Protein AF-A0A4Y7KZT4-F1 (afdb_monomer_lite)

pLDDT: mean 89.42, std 9.45, range [42.91, 97.5]

Radius of gyration: 14.76 Å; chains: 1; bounding box: 43×25×35 Å

InterPro domains:
  IPR024593 Domain of unkno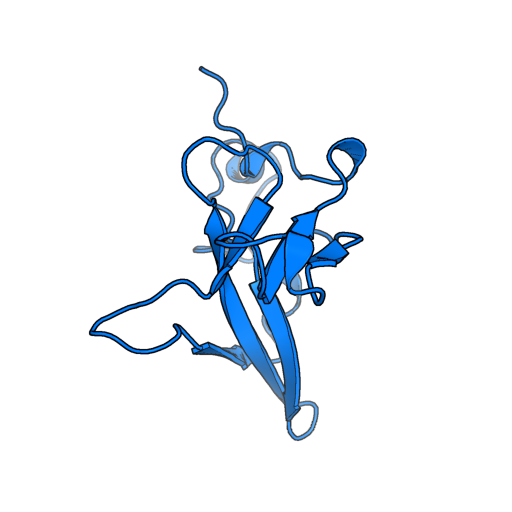wn function DUF3444 [PF11926] (1-81)

Organism: Papaver somniferum (NCBI:txid3469)

Structure (mmCIF, N/CA/C/O backbone):
data_AF-A0A4Y7KZT4-F1
#
_entry.id   AF-A0A4Y7KZT4-F1
#
loop_
_atom_site.group_PDB
_atom_site.id
_atom_site.type_symbol
_atom_site.label_atom_id
_atom_site.label_alt_id
_atom_site.label_comp_id
_atom_site.label_asym_id
_atom_site.label_entity_id
_atom_site.label_seq_id
_atom_site.pdbx_PDB_ins_code
_atom_site.Cartn_x
_atom_site.Cartn_y
_atom_site.Cartn_z
_atom_site.occupancy
_atom_site.B_iso_or_equiv
_atom_site.auth_seq_id
_atom_site.auth_comp_id
_atom_site.auth_asym_id
_atom_site.auth_atom_id
_atom_site.pdbx_PDB_model_num
ATOM 1 N N . MET A 1 1 ? 4.620 0.259 -2.462 1.00 92.25 1 MET A N 1
ATOM 2 C CA . MET A 1 1 ? 5.019 0.555 -3.849 1.00 92.25 1 MET A CA 1
ATOM 3 C C . MET A 1 1 ? 5.879 1.804 -3.839 1.00 92.25 1 MET A C 1
ATOM 5 O O . MET A 1 1 ? 5.459 2.795 -3.260 1.00 92.25 1 MET A O 1
ATOM 9 N N . TYR A 1 2 ? 7.075 1.766 -4.416 1.00 91.31 2 TYR A N 1
ATOM 10 C CA . TYR A 1 2 ? 7.961 2.932 -4.471 1.00 91.31 2 TYR A CA 1
ATOM 11 C C . TYR A 1 2 ? 7.416 3.996 -5.444 1.00 91.31 2 TYR A C 1
ATOM 13 O O . TYR A 1 2 ? 7.083 3.672 -6.590 1.00 91.31 2 TYR A O 1
ATOM 21 N N . ARG A 1 3 ? 7.325 5.263 -5.011 1.00 87.56 3 ARG A N 1
ATOM 22 C CA . ARG A 1 3 ? 6.779 6.363 -5.836 1.00 87.56 3 ARG A CA 1
ATOM 23 C C . ARG A 1 3 ? 7.661 6.704 -7.032 1.00 87.56 3 ARG A C 1
ATOM 25 O O . ARG A 1 3 ? 7.173 6.672 -8.152 1.00 87.56 3 ARG A O 1
ATOM 32 N N . ASN A 1 4 ? 8.945 6.956 -6.792 1.00 82.94 4 ASN A N 1
ATOM 33 C CA . ASN A 1 4 ? 9.887 7.489 -7.787 1.00 82.94 4 ASN A CA 1
ATOM 34 C C . ASN A 1 4 ? 10.995 6.489 -8.134 1.00 82.94 4 ASN A C 1
ATOM 36 O O . ASN A 1 4 ? 12.145 6.882 -8.314 1.00 82.94 4 ASN A O 1
ATOM 40 N N . PHE A 1 5 ? 10.664 5.196 -8.141 1.00 83.44 5 PHE A N 1
ATOM 41 C CA . PHE A 1 5 ? 11.643 4.141 -8.389 1.00 83.44 5 PHE A CA 1
ATOM 42 C C . PHE A 1 5 ? 12.421 4.389 -9.684 1.00 83.44 5 PHE A C 1
ATOM 44 O O . PHE A 1 5 ? 11.829 4.695 -10.718 1.00 83.44 5 PHE A O 1
ATOM 51 N N . ASN A 1 6 ? 13.730 4.164 -9.630 1.00 82.00 6 ASN A N 1
ATOM 52 C CA . ASN A 1 6 ? 14.603 4.101 -10.792 1.00 82.00 6 ASN A CA 1
ATOM 53 C C . ASN A 1 6 ? 15.409 2.793 -10.723 1.00 82.00 6 ASN A C 1
ATOM 55 O O . ASN A 1 6 ? 15.836 2.389 -9.642 1.00 82.00 6 ASN A O 1
ATOM 59 N N . SER A 1 7 ? 15.607 2.129 -11.866 1.00 81.38 7 SER A N 1
ATOM 60 C CA . SER A 1 7 ? 16.399 0.897 -11.971 1.00 81.38 7 SER A CA 1
ATOM 61 C C . SER A 1 7 ? 17.837 1.050 -11.474 1.00 81.38 7 SER A C 1
ATOM 63 O O . SER A 1 7 ? 18.436 0.065 -11.057 1.00 81.38 7 SER A O 1
ATOM 65 N N . ASP A 1 8 ? 18.362 2.274 -11.474 1.00 86.62 8 ASP A N 1
ATOM 66 C CA . ASP A 1 8 ? 19.719 2.585 -11.022 1.00 86.62 8 ASP A CA 1
ATOM 67 C C . ASP A 1 8 ? 19.807 2.812 -9.497 1.00 86.62 8 ASP A C 1
ATOM 69 O O . ASP A 1 8 ? 20.871 3.161 -8.982 1.00 86.62 8 ASP A O 1
ATOM 73 N N . TRP A 1 9 ? 18.702 2.644 -8.755 1.00 85.94 9 TRP A N 1
ATOM 74 C CA . TRP A 1 9 ? 18.681 2.814 -7.301 1.00 85.94 9 TRP A CA 1
ATOM 75 C C . TRP A 1 9 ? 19.623 1.846 -6.585 1.00 85.94 9 TRP A C 1
ATOM 77 O O . TRP A 1 9 ? 19.617 0.633 -6.790 1.00 85.94 9 TRP A O 1
ATOM 87 N N . THR A 1 10 ? 20.383 2.400 -5.650 1.00 85.62 10 THR A N 1
ATOM 88 C CA . THR A 1 10 ? 21.244 1.662 -4.734 1.00 85.62 10 THR A CA 1
ATOM 89 C C . THR A 1 10 ? 20.525 1.373 -3.415 1.00 85.62 10 THR A C 1
ATOM 91 O O . THR A 1 10 ? 19.494 1.963 -3.081 1.00 85.62 10 THR A O 1
ATOM 94 N N . CYS A 1 11 ? 21.125 0.526 -2.574 1.00 81.38 11 CYS A N 1
ATOM 95 C CA . CYS A 1 11 ? 20.641 0.309 -1.207 1.00 81.38 11 CYS A CA 1
ATOM 96 C C . CYS A 1 11 ? 20.572 1.600 -0.371 1.00 81.38 11 CYS A C 1
ATOM 98 O O . CYS A 1 11 ? 19.842 1.643 0.618 1.00 81.38 11 CYS A O 1
ATOM 100 N N . ASN A 1 12 ? 21.339 2.638 -0.721 1.00 84.50 12 ASN A N 1
ATOM 101 C CA . ASN A 1 12 ? 21.284 3.909 -0.010 1.00 84.50 12 ASN A CA 1
ATOM 102 C C . ASN A 1 12 ? 20.042 4.726 -0.388 1.00 84.50 12 ASN A C 1
ATOM 104 O O . ASN A 1 12 ? 19.447 5.351 0.487 1.00 84.50 12 ASN A O 1
ATOM 108 N N . ASP A 1 13 ? 19.606 4.658 -1.645 1.00 84.50 13 ASP A N 1
ATOM 109 C CA . ASP A 1 13 ? 18.398 5.339 -2.125 1.00 84.50 13 ASP A CA 1
ATOM 110 C C . ASP A 1 13 ? 17.137 4.763 -1.467 1.00 84.50 13 ASP A C 1
ATOM 112 O O . ASP A 1 13 ? 16.213 5.498 -1.119 1.00 84.50 13 ASP A O 1
ATOM 116 N N . LEU A 1 14 ? 17.148 3.460 -1.159 1.00 79.06 14 LEU A N 1
ATOM 117 C CA . LEU A 1 14 ? 16.075 2.794 -0.413 1.00 79.06 14 LEU A CA 1
ATOM 118 C C . LEU A 1 14 ? 15.873 3.349 1.006 1.00 79.06 14 LEU A C 1
ATOM 120 O O . LEU A 1 14 ? 14.783 3.204 1.556 1.00 79.06 14 LEU A O 1
ATOM 124 N N . LYS A 1 15 ? 16.876 3.996 1.613 1.00 78.81 15 LYS A N 1
ATOM 125 C CA . LYS A 1 15 ? 16.732 4.570 2.964 1.00 78.81 15 LYS A CA 1
ATOM 126 C C . LYS A 1 15 ? 15.838 5.808 2.988 1.00 78.81 15 LYS A C 1
ATOM 128 O O . LYS A 1 15 ? 15.188 6.053 3.996 1.00 78.81 15 LYS A O 1
ATOM 133 N N . ASN A 1 16 ? 15.806 6.555 1.886 1.00 78.81 16 ASN A N 1
ATOM 134 C CA . ASN A 1 16 ? 15.055 7.806 1.749 1.00 78.81 16 ASN A CA 1
ATOM 135 C C . ASN A 1 16 ? 13.910 7.677 0.735 1.00 78.81 16 ASN A C 1
ATOM 137 O O . ASN A 1 16 ? 13.369 8.679 0.271 1.00 78.81 16 ASN A O 1
ATOM 141 N N . CYS A 1 17 ? 13.568 6.448 0.341 1.00 83.69 17 CYS A N 1
ATOM 142 C CA . CYS A 1 17 ? 12.537 6.221 -0.654 1.00 83.69 17 CYS A CA 1
ATOM 143 C C . CYS A 1 17 ? 11.139 6.465 -0.074 1.00 83.69 17 CYS A C 1
ATOM 145 O O . CYS A 1 17 ? 10.825 6.091 1.057 1.00 83.69 17 CYS A O 1
ATOM 147 N N . GLU A 1 18 ? 10.270 7.054 -0.890 1.00 87.00 18 GLU A N 1
ATOM 148 C CA . GLU A 1 18 ? 8.860 7.201 -0.556 1.00 87.00 18 GLU A CA 1
ATOM 149 C C . GLU A 1 18 ? 8.060 6.005 -1.064 1.00 87.00 18 GLU A C 1
ATOM 151 O O . GLU A 1 18 ? 8.187 5.574 -2.218 1.00 87.00 18 GLU A O 1
ATOM 156 N N . CYS A 1 19 ? 7.197 5.499 -0.191 1.00 89.69 19 CYS A N 1
ATOM 157 C CA . CYS A 1 19 ? 6.371 4.334 -0.436 1.00 89.69 19 CYS A CA 1
ATOM 158 C C . CYS A 1 19 ? 4.888 4.696 -0.314 1.00 89.69 19 CYS A C 1
ATOM 160 O O . CYS A 1 19 ? 4.467 5.282 0.679 1.00 89.69 19 CYS A O 1
ATOM 162 N N . ASP A 1 20 ? 4.086 4.259 -1.281 1.00 92.81 20 ASP A N 1
ATOM 163 C CA . ASP A 1 20 ? 2.633 4.193 -1.150 1.00 92.81 20 ASP A CA 1
ATOM 164 C C . ASP A 1 20 ? 2.188 2.779 -0.781 1.00 92.81 20 ASP A C 1
ATOM 166 O O . ASP A 1 20 ? 2.739 1.784 -1.269 1.00 92.81 20 ASP A O 1
ATOM 170 N N . VAL A 1 21 ? 1.156 2.681 0.053 1.00 94.69 21 VAL A N 1
ATOM 171 C CA . VAL A 1 21 ? 0.395 1.440 0.211 1.00 94.69 21 VAL A CA 1
ATOM 172 C C . VAL A 1 21 ? -0.650 1.404 -0.893 1.00 94.69 21 VAL A C 1
ATOM 174 O O . VAL A 1 21 ? -1.365 2.381 -1.108 1.00 94.69 21 VAL A O 1
ATOM 177 N N . VAL A 1 22 ? -0.734 0.280 -1.597 1.00 96.25 22 VAL A N 1
ATOM 178 C CA . VAL A 1 22 ? -1.682 0.096 -2.695 1.00 96.25 22 VAL A CA 1
ATOM 179 C C . VAL A 1 22 ? -2.385 -1.250 -2.565 1.00 96.25 22 VAL A C 1
ATOM 181 O O . VAL A 1 22 ? -1.787 -2.220 -2.097 1.00 96.25 22 VAL A O 1
ATOM 184 N N . GLU A 1 23 ? -3.643 -1.304 -2.985 1.00 96.44 23 GLU A N 1
ATOM 185 C CA . GLU A 1 23 ? -4.401 -2.538 -3.189 1.00 96.44 23 GLU A CA 1
ATOM 186 C C . GLU A 1 23 ? -4.435 -2.847 -4.689 1.00 96.44 23 GLU A C 1
ATOM 188 O O . GLU A 1 23 ? -4.790 -1.984 -5.490 1.00 96.44 23 GLU A O 1
ATOM 193 N N . VAL A 1 24 ? -4.056 -4.064 -5.082 1.00 95.19 24 VAL A N 1
ATOM 194 C CA . VAL A 1 24 ? -4.187 -4.516 -6.475 1.00 95.19 24 VAL A CA 1
ATOM 195 C C . VAL A 1 24 ? -5.640 -4.914 -6.707 1.00 95.19 24 VAL A C 1
ATOM 197 O O . VAL A 1 24 ? -6.139 -5.816 -6.038 1.00 95.19 24 VAL A O 1
ATOM 200 N N . LEU A 1 25 ? -6.307 -4.234 -7.636 1.00 95.62 25 LEU A N 1
ATOM 201 C CA . LEU A 1 25 ? -7.709 -4.476 -7.971 1.00 95.62 25 LEU A CA 1
ATOM 202 C C . LEU A 1 25 ? -7.850 -5.492 -9.104 1.00 95.62 25 LEU A C 1
ATOM 204 O O . LEU A 1 25 ? -8.701 -6.374 -9.044 1.00 95.62 25 LEU A O 1
ATOM 208 N N . GLU A 1 26 ? -7.015 -5.360 -10.135 1.00 94.75 26 GLU A N 1
ATOM 209 C CA . GLU A 1 26 ? -7.126 -6.151 -11.358 1.00 94.75 26 GLU A CA 1
ATOM 210 C C . GLU A 1 26 ? -5.768 -6.291 -12.055 1.00 94.75 26 GLU A C 1
ATOM 212 O O . GLU A 1 26 ? -4.905 -5.415 -11.958 1.00 94.75 26 GLU A O 1
ATOM 217 N N . VAL A 1 27 ? -5.595 -7.396 -12.782 1.00 92.75 27 VAL A N 1
ATOM 218 C CA . VAL A 1 27 ? -4.502 -7.598 -13.738 1.00 92.75 27 VAL A CA 1
ATOM 219 C C . VAL A 1 27 ? -5.115 -7.615 -15.134 1.00 92.75 27 VAL A C 1
ATOM 221 O O . VAL A 1 27 ? -5.857 -8.535 -15.467 1.00 92.75 27 VAL A O 1
ATOM 224 N N . TYR A 1 28 ? -4.808 -6.601 -15.936 1.00 89.75 28 TYR A N 1
ATOM 225 C CA . TYR A 1 28 ? -5.384 -6.394 -17.261 1.00 89.75 28 TYR A CA 1
ATOM 226 C C . TYR A 1 28 ? -4.401 -6.819 -18.358 1.00 89.75 28 TYR A C 1
ATOM 228 O O . TYR A 1 28 ? -3.273 -6.316 -18.422 1.00 89.75 28 TYR A O 1
ATOM 236 N N . ASP A 1 29 ? -4.823 -7.765 -19.204 1.00 84.00 29 ASP A N 1
ATOM 237 C CA . ASP A 1 29 ? -4.088 -8.282 -20.371 1.00 84.00 29 ASP A CA 1
ATOM 238 C C . ASP A 1 29 ? -2.621 -8.683 -20.102 1.00 84.00 29 ASP A C 1
ATOM 240 O O . ASP A 1 29 ? -1.779 -8.650 -20.997 1.00 84.00 29 ASP A O 1
ATOM 244 N N . VAL A 1 30 ? -2.278 -9.029 -18.851 1.00 79.19 30 VAL A N 1
ATOM 245 C CA . VAL A 1 30 ? -0.900 -9.322 -18.378 1.00 79.19 30 VAL A CA 1
ATOM 246 C C . VAL A 1 30 ? 0.086 -8.151 -18.579 1.00 79.19 30 VAL A C 1
ATOM 248 O O . VAL A 1 30 ? 1.257 -8.238 -18.230 1.00 79.19 30 VAL A O 1
ATOM 251 N N . CYS A 1 31 ? -0.380 -7.016 -19.096 1.00 89.12 31 CYS A N 1
ATOM 252 C CA . CYS A 1 31 ? 0.440 -5.847 -19.393 1.00 89.12 31 CYS A CA 1
ATOM 253 C C . CYS A 1 31 ? 0.310 -4.765 -18.322 1.00 89.12 31 CYS A C 1
ATOM 255 O O . CYS A 1 31 ? 1.2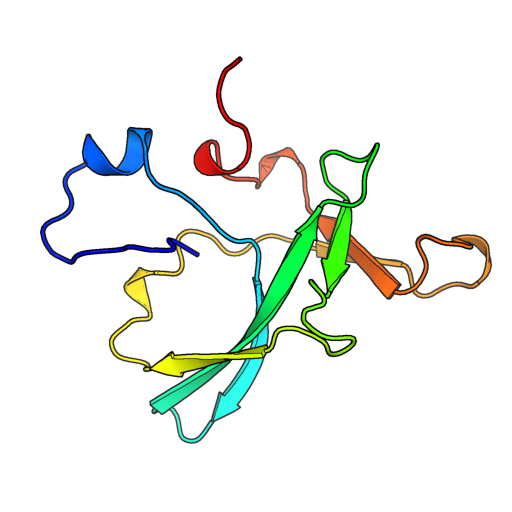13 -3.940 -18.195 1.00 89.12 31 CYS A O 1
ATOM 257 N N . TRP A 1 32 ? -0.788 -4.757 -17.561 1.00 93.69 32 TRP A N 1
ATOM 258 C CA . TRP A 1 32 ? -1.092 -3.704 -16.596 1.00 93.69 32 TRP A CA 1
ATOM 259 C C . TRP A 1 32 ? -1.644 -4.267 -15.290 1.00 93.69 32 TRP A C 1
ATOM 261 O O . TRP A 1 32 ? -2.454 -5.191 -15.285 1.00 93.69 32 TRP A O 1
ATOM 271 N N . LEU A 1 33 ? -1.245 -3.663 -14.174 1.00 95.38 33 LEU A N 1
ATOM 272 C CA . LEU A 1 33 ? -1.900 -3.826 -12.883 1.00 95.38 33 LEU A CA 1
ATOM 273 C C . LEU A 1 33 ? -2.692 -2.567 -12.572 1.00 95.38 33 LEU A C 1
ATOM 275 O O . LEU A 1 33 ? -2.138 -1.470 -12.558 1.00 95.38 33 LEU A O 1
ATOM 279 N N . ILE A 1 34 ? -3.976 -2.730 -12.285 1.00 96.19 34 ILE A N 1
ATOM 280 C CA . ILE A 1 34 ? -4.817 -1.644 -11.798 1.00 96.19 34 ILE A CA 1
ATOM 281 C C . ILE A 1 34 ? -4.734 -1.649 -10.281 1.00 96.19 34 ILE A C 1
ATOM 283 O O . ILE A 1 34 ? -5.064 -2.646 -9.634 1.00 96.19 34 ILE A O 1
ATOM 287 N N . VAL A 1 35 ? -4.275 -0.540 -9.709 1.00 96.94 35 VAL A N 1
ATOM 288 C CA . VAL A 1 35 ? -4.092 -0.411 -8.265 1.00 96.94 35 VAL A CA 1
ATOM 289 C C . VAL A 1 35 ? -4.878 0.763 -7.705 1.00 96.94 35 VAL A C 1
ATOM 291 O O . VAL A 1 35 ? -4.959 1.831 -8.312 1.00 96.94 35 VAL A O 1
ATOM 294 N N . LEU A 1 36 ? -5.428 0.564 -6.513 1.00 97.50 36 LEU A N 1
ATOM 295 C CA . LEU A 1 36 ? -6.013 1.599 -5.677 1.00 97.50 36 LEU A CA 1
ATOM 296 C C . LEU A 1 36 ? -4.965 2.080 -4.681 1.00 97.50 36 LEU A C 1
ATOM 298 O O . LEU A 1 36 ? -4.446 1.292 -3.889 1.00 97.50 36 LEU A O 1
ATOM 302 N N . VAL A 1 37 ? -4.676 3.377 -4.674 1.00 96.81 37 VAL A N 1
ATOM 303 C CA . VAL A 1 37 ? -3.778 3.953 -3.672 1.00 96.81 37 VAL A CA 1
ATOM 304 C C . VAL A 1 37 ? -4.521 4.121 -2.358 1.00 96.81 37 VAL A C 1
ATOM 306 O O . VAL A 1 37 ? -5.642 4.631 -2.314 1.00 96.81 37 VAL A O 1
ATOM 309 N N . LEU A 1 38 ? -3.880 3.716 -1.267 1.00 96.69 38 LEU A N 1
ATOM 310 C CA . LEU A 1 38 ? -4.441 3.799 0.068 1.00 96.69 38 LEU A CA 1
ATOM 311 C C . LEU A 1 38 ? -3.788 4.927 0.874 1.00 96.69 38 LEU A C 1
ATOM 313 O O . L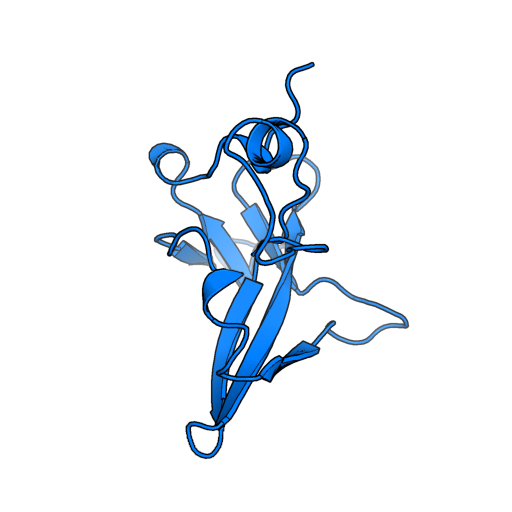EU A 1 38 ? -2.585 5.166 0.795 1.00 96.69 38 LEU A O 1
ATOM 317 N N . ALA A 1 39 ? -4.594 5.606 1.682 1.00 95.44 39 ALA A N 1
ATOM 318 C CA . ALA A 1 39 ? -4.162 6.600 2.652 1.00 95.44 39 ALA A CA 1
ATOM 319 C C . ALA A 1 39 ? -4.378 6.072 4.073 1.00 95.44 39 ALA A C 1
ATOM 321 O O . ALA A 1 39 ? -5.400 5.442 4.362 1.00 95.44 39 ALA A O 1
ATOM 322 N N . GLN A 1 40 ? -3.429 6.360 4.962 1.00 95.06 40 GLN A N 1
ATOM 323 C CA . GLN A 1 40 ? -3.547 6.036 6.379 1.00 95.06 40 GLN A CA 1
ATOM 324 C C . GLN A 1 40 ? -4.741 6.782 6.993 1.00 95.06 40 GLN A C 1
ATOM 326 O O . GLN A 1 40 ? -4.981 7.961 6.715 1.00 95.06 40 GLN A O 1
ATOM 331 N N . VAL A 1 41 ? -5.512 6.089 7.826 1.00 95.50 41 VAL A N 1
ATOM 332 C CA . VAL A 1 41 ? -6.595 6.694 8.599 1.00 95.50 41 VAL A CA 1
ATOM 333 C C . VAL A 1 41 ? -5.984 7.424 9.792 1.00 95.50 41 VAL A C 1
ATOM 335 O O . VAL A 1 41 ? -5.262 6.830 10.587 1.00 95.50 41 VAL A O 1
ATOM 338 N N . ALA A 1 42 ? -6.283 8.717 9.934 1.00 93.06 42 ALA A N 1
ATOM 339 C CA . ALA A 1 42 ? -5.771 9.525 11.037 1.00 93.06 42 ALA A CA 1
ATOM 340 C C . ALA A 1 42 ? -6.066 8.872 12.401 1.00 93.06 42 ALA A C 1
ATOM 342 O O . ALA A 1 42 ? -7.198 8.471 12.669 1.00 93.06 42 ALA A O 1
ATOM 343 N N . GLY A 1 43 ? -5.039 8.779 13.250 1.00 93.00 43 GLY A N 1
ATOM 344 C CA . GLY A 1 43 ? -5.121 8.134 14.564 1.00 93.00 43 GLY A CA 1
ATOM 345 C C . GLY A 1 43 ? -4.866 6.622 14.566 1.00 93.00 43 GLY A C 1
ATOM 346 O O . GLY A 1 43 ? -4.822 6.039 15.644 1.00 93.00 43 GLY A O 1
ATOM 347 N N . PHE A 1 44 ? -4.658 5.992 13.404 1.00 92.38 44 PHE A N 1
ATOM 348 C CA . PHE A 1 44 ? -4.341 4.568 13.290 1.00 92.38 44 PHE A CA 1
ATOM 349 C C . PHE A 1 44 ? -3.053 4.358 12.498 1.00 92.38 44 PHE A C 1
ATOM 351 O O . PHE A 1 44 ? -2.923 4.833 11.375 1.00 92.38 44 PHE A O 1
ATOM 358 N N . GLU A 1 45 ? -2.114 3.591 13.047 1.00 90.44 45 GLU A N 1
ATOM 359 C CA . GLU A 1 45 ? -0.843 3.320 12.365 1.00 90.44 45 GLU A CA 1
ATOM 360 C C . GLU A 1 45 ? -0.996 2.320 11.213 1.00 90.44 45 GLU A C 1
ATOM 362 O O . GLU A 1 45 ? -0.366 2.465 10.167 1.00 90.44 45 GLU A O 1
ATOM 367 N N . THR A 1 46 ? -1.860 1.321 11.393 1.00 93.69 46 THR A N 1
ATOM 368 C CA . THR A 1 46 ? -1.997 0.164 10.498 1.00 93.69 46 THR A CA 1
ATOM 369 C C . THR A 1 46 ? -3.283 0.162 9.683 1.00 93.69 46 THR A C 1
ATOM 371 O O . THR A 1 46 ? -3.478 -0.741 8.872 1.00 93.69 46 THR A O 1
ATOM 374 N N . VAL A 1 47 ? -4.171 1.142 9.880 1.00 95.81 47 VAL A N 1
ATOM 375 C CA . VAL A 1 47 ? -5.469 1.187 9.199 1.00 95.81 47 VAL A CA 1
ATOM 376 C C . VAL A 1 47 ? -5.418 2.160 8.032 1.00 95.81 47 VAL A C 1
ATOM 378 O O . VAL A 1 47 ? -5.050 3.324 8.177 1.00 95.81 47 VAL A O 1
ATOM 381 N N . PHE A 1 48 ? -5.830 1.677 6.869 1.00 96.50 48 PHE A N 1
ATOM 382 C CA . PHE A 1 48 ? -5.772 2.371 5.596 1.00 96.50 48 PHE A CA 1
ATOM 383 C C . PHE A 1 48 ? -7.135 2.349 4.905 1.00 96.50 48 PHE A C 1
ATOM 385 O O . PHE A 1 48 ? -7.937 1.434 5.082 1.00 96.50 48 PHE A O 1
ATOM 392 N N . LYS A 1 49 ? -7.403 3.361 4.086 1.00 96.94 49 LYS A N 1
ATOM 393 C CA . LYS A 1 49 ? -8.609 3.464 3.252 1.00 96.94 49 LYS A CA 1
ATOM 394 C C . LYS A 1 49 ? -8.256 3.986 1.868 1.00 96.94 49 LYS A C 1
ATOM 396 O O . LYS A 1 49 ? -7.162 4.510 1.686 1.00 96.94 49 LYS A O 1
ATOM 401 N N . ALA A 1 50 ? -9.186 3.895 0.920 1.00 97.12 50 ALA A N 1
ATOM 402 C CA . ALA A 1 50 ? -9.027 4.497 -0.401 1.00 97.12 50 ALA A CA 1
ATOM 403 C C . ALA A 1 50 ? -8.582 5.965 -0.276 1.00 97.12 50 ALA A C 1
ATOM 405 O O . ALA A 1 50 ? -9.246 6.775 0.386 1.00 97.12 50 ALA A O 1
ATOM 406 N N . LYS A 1 51 ? -7.440 6.304 -0.882 1.00 96.62 51 LYS A N 1
ATOM 407 C CA . LYS A 1 51 ? -7.038 7.698 -1.054 1.00 96.62 51 LYS A CA 1
ATOM 408 C C . LYS A 1 51 ? -8.035 8.334 -2.014 1.00 96.62 51 LYS A C 1
ATOM 410 O O . LYS A 1 51 ? -8.345 7.750 -3.048 1.00 96.62 51 LYS A O 1
ATOM 415 N N . ARG A 1 52 ? -8.524 9.525 -1.670 1.00 95.62 52 ARG A N 1
ATOM 416 C CA . ARG A 1 52 ? -9.434 10.286 -2.526 1.00 95.62 52 ARG A CA 1
ATOM 417 C C . ARG A 1 52 ? -8.775 11.541 -3.058 1.00 95.62 52 ARG A C 1
ATOM 419 O O . ARG A 1 52 ? -8.147 12.273 -2.296 1.00 95.62 52 ARG A O 1
ATOM 426 N N . GLU A 1 53 ? -8.975 11.799 -4.338 1.00 93.44 53 GLU A N 1
ATOM 427 C CA . GLU A 1 53 ? -8.528 12.995 -5.040 1.00 93.44 53 GLU A CA 1
ATOM 428 C C . GLU A 1 53 ? -9.698 13.543 -5.859 1.00 93.44 53 GLU A C 1
ATOM 430 O O . GLU A 1 53 ? -10.412 12.790 -6.516 1.00 93.44 53 GLU A O 1
ATOM 435 N N . ALA A 1 54 ? -9.974 14.844 -5.726 1.00 93.50 54 ALA A N 1
ATOM 436 C CA . ALA A 1 54 ? -11.135 15.497 -6.343 1.00 93.50 54 ALA A CA 1
ATOM 437 C C . ALA A 1 54 ? -12.489 14.776 -6.106 1.00 93.50 54 ALA A C 1
ATOM 439 O O . ALA A 1 54 ? -13.391 14.842 -6.932 1.00 93.50 54 ALA A O 1
ATOM 440 N N . GLY A 1 55 ? -12.643 14.087 -4.967 1.00 93.94 55 GLY A N 1
ATOM 441 C CA . GLY A 1 55 ? -13.868 13.360 -4.608 1.00 93.94 55 GLY A CA 1
ATOM 442 C C . GLY A 1 55 ? -13.950 11.914 -5.112 1.00 93.94 55 GLY A C 1
ATOM 443 O O . GLY A 1 55 ? -14.883 11.209 -4.730 1.00 93.94 55 GLY A O 1
ATOM 444 N N . HIS A 1 56 ? -12.966 11.448 -5.880 1.00 95.50 56 HIS A N 1
ATOM 445 C CA . HIS A 1 56 ? -12.916 10.098 -6.442 1.00 95.50 56 HIS A CA 1
ATOM 446 C C . HIS A 1 56 ? -11.784 9.274 -5.834 1.00 95.50 56 HIS A C 1
ATOM 448 O O . HIS A 1 56 ? -10.804 9.829 -5.339 1.00 95.50 56 HIS A O 1
ATOM 454 N N . ASP A 1 57 ? -11.922 7.951 -5.863 1.00 97.00 57 ASP A N 1
ATOM 455 C CA . ASP A 1 57 ? -10.860 7.044 -5.435 1.00 97.00 57 ASP A CA 1
ATOM 456 C C . ASP A 1 57 ? -9.666 7.146 -6.398 1.00 97.00 57 ASP A C 1
ATOM 458 O O . ASP A 1 57 ? -9.829 7.157 -7.619 1.00 97.00 57 ASP A O 1
ATOM 462 N N . TYR A 1 58 ? -8.458 7.246 -5.843 1.00 97.31 58 TYR A N 1
ATOM 463 C CA . TYR A 1 58 ? -7.238 7.412 -6.625 1.00 97.31 58 TYR A CA 1
ATOM 464 C C . TYR A 1 58 ? -6.741 6.059 -7.142 1.00 97.31 58 TYR A C 1
ATOM 466 O O . TYR A 1 58 ? -6.050 5.314 -6.439 1.00 97.31 58 TYR A O 1
ATOM 474 N N . ILE A 1 59 ? -7.134 5.747 -8.375 1.00 96.56 59 ILE A N 1
ATOM 475 C CA . ILE A 1 59 ? -6.794 4.519 -9.095 1.00 96.56 59 ILE A CA 1
ATOM 476 C C . ILE A 1 59 ? -5.752 4.844 -10.167 1.00 96.56 59 ILE A C 1
ATOM 478 O O . ILE A 1 59 ? -5.880 5.838 -10.880 1.00 96.56 59 ILE A O 1
ATOM 482 N N . MET A 1 60 ? -4.734 3.996 -10.302 1.00 94.56 60 MET A N 1
ATOM 483 C CA . MET A 1 60 ? -3.705 4.127 -11.336 1.00 94.56 60 MET A CA 1
ATOM 484 C C . MET A 1 60 ? -3.388 2.779 -11.988 1.00 94.56 60 MET A C 1
ATOM 486 O O . MET A 1 60 ? -3.530 1.726 -11.365 1.00 94.56 60 MET A O 1
ATOM 490 N N . GLY A 1 61 ? -2.940 2.822 -13.243 1.00 94.56 61 GLY A N 1
ATOM 491 C CA . GLY A 1 61 ? -2.386 1.667 -13.943 1.00 94.56 61 GLY A CA 1
ATOM 492 C C . GLY A 1 61 ? -0.868 1.628 -13.797 1.00 94.56 61 GLY A C 1
ATOM 493 O O . GLY A 1 61 ? -0.199 2.630 -14.038 1.00 94.56 61 GLY A O 1
ATOM 494 N N . ILE A 1 62 ? -0.330 0.472 -13.422 1.00 94.12 62 ILE A N 1
ATOM 495 C CA . ILE A 1 62 ? 1.107 0.202 -13.369 1.00 94.12 62 ILE A CA 1
ATOM 496 C C . ILE A 1 62 ? 1.445 -0.762 -14.505 1.00 94.12 62 ILE A C 1
ATOM 498 O O . ILE A 1 62 ? 0.877 -1.856 -14.544 1.00 94.12 62 ILE A O 1
ATOM 502 N N . PRO A 1 63 ? 2.338 -0.399 -15.437 1.00 93.19 63 PRO A N 1
ATOM 503 C CA . PRO A 1 63 ? 2.724 -1.310 -16.501 1.00 93.19 63 PRO A CA 1
ATOM 504 C C . PRO A 1 63 ? 3.524 -2.480 -15.922 1.00 93.19 63 PRO A C 1
ATOM 506 O O . PRO A 1 63 ? 4.258 -2.335 -14.947 1.00 93.19 63 PRO A O 1
ATOM 509 N N . TRP A 1 64 ? 3.427 -3.649 -16.548 1.00 89.94 64 TRP A N 1
ATOM 510 C CA . TRP A 1 64 ? 4.077 -4.880 -16.089 1.00 89.94 64 TRP A CA 1
ATOM 511 C C . TRP A 1 64 ? 5.595 -4.735 -15.952 1.00 89.94 64 TRP A C 1
ATOM 513 O O . TRP A 1 64 ? 6.208 -5.294 -15.044 1.00 89.94 64 TRP A O 1
ATOM 523 N N . ILE A 1 65 ? 6.203 -3.926 -16.825 1.00 89.88 65 ILE A N 1
ATOM 524 C CA . ILE A 1 65 ? 7.636 -3.629 -16.775 1.00 89.88 65 ILE A CA 1
ATOM 525 C C . ILE A 1 65 ? 8.042 -2.927 -15.473 1.00 89.88 65 ILE A C 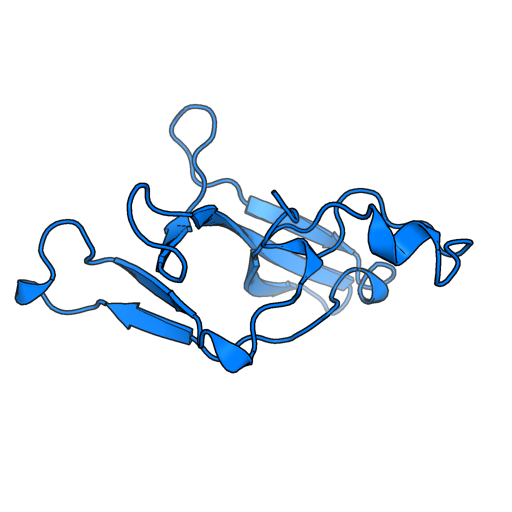1
ATOM 527 O O . ILE A 1 65 ? 9.186 -3.053 -15.072 1.00 89.88 65 ILE A O 1
ATOM 531 N N . GLU A 1 66 ? 7.118 -2.257 -14.778 1.00 90.88 66 GLU A N 1
ATOM 532 C CA . GLU A 1 66 ? 7.348 -1.557 -13.509 1.00 90.88 66 GLU A CA 1
ATOM 533 C C . GLU A 1 66 ? 7.014 -2.402 -12.265 1.00 90.88 66 GLU A C 1
ATOM 535 O O . GLU A 1 66 ? 6.945 -1.881 -11.149 1.00 90.88 66 GLU A O 1
ATOM 540 N N . LEU A 1 67 ? 6.838 -3.720 -12.405 1.00 89.25 67 LEU A N 1
ATOM 541 C CA . LEU A 1 67 ? 6.541 -4.609 -11.274 1.00 89.25 67 LEU A CA 1
ATOM 542 C C . LEU A 1 67 ? 7.581 -4.548 -10.141 1.00 89.25 67 LEU A C 1
ATOM 544 O O . LEU A 1 67 ? 7.247 -4.758 -8.976 1.00 89.25 67 LEU A O 1
ATOM 548 N N . PHE A 1 68 ? 8.828 -4.189 -10.442 1.00 86.62 68 PHE A N 1
ATOM 549 C CA . PHE A 1 68 ? 9.876 -3.976 -9.437 1.00 86.62 68 PHE A CA 1
ATOM 550 C C . PHE A 1 68 ? 9.561 -2.844 -8.438 1.00 86.62 68 PHE A C 1
ATOM 552 O O . PHE A 1 68 ? 10.198 -2.746 -7.390 1.00 86.62 68 PHE A O 1
ATOM 559 N N . ARG A 1 69 ? 8.560 -1.991 -8.713 1.00 90.75 69 ARG A N 1
ATOM 560 C CA . ARG A 1 69 ? 8.092 -0.960 -7.773 1.00 90.75 69 ARG A CA 1
ATOM 561 C C . ARG A 1 69 ? 7.388 -1.567 -6.560 1.00 90.75 69 ARG A C 1
ATOM 563 O O . ARG A 1 69 ? 7.252 -0.897 -5.527 1.00 90.75 69 ARG A O 1
ATOM 570 N N . PHE A 1 70 ? 6.914 -2.809 -6.660 1.00 91.31 70 PHE A N 1
ATOM 571 C CA . PHE A 1 70 ? 6.269 -3.523 -5.565 1.00 91.31 70 PHE A CA 1
ATOM 572 C C . PHE A 1 70 ? 7.318 -4.164 -4.656 1.00 91.31 70 PHE A C 1
ATOM 574 O O . PHE A 1 70 ? 7.914 -5.186 -4.959 1.00 91.31 70 PHE A O 1
ATOM 581 N N . SER A 1 71 ? 7.522 -3.526 -3.509 1.00 87.12 71 SER A N 1
ATOM 582 C CA . SER A 1 71 ? 8.514 -3.923 -2.509 1.00 87.12 71 SER A CA 1
ATOM 583 C C . SER A 1 71 ? 8.088 -5.149 -1.684 1.00 87.12 71 SER A C 1
ATOM 585 O O . SER A 1 71 ? 8.875 -6.060 -1.466 1.00 87.12 71 SER A O 1
ATOM 587 N N . HIS A 1 72 ? 6.838 -5.165 -1.209 1.00 87.75 72 HIS A N 1
ATOM 588 C CA . HIS A 1 72 ? 6.304 -6.188 -0.308 1.00 87.75 72 HIS A CA 1
ATOM 589 C C . HIS A 1 72 ? 4.817 -6.411 -0.591 1.00 87.75 72 HIS A C 1
ATOM 591 O O . HIS A 1 72 ? 4.110 -5.470 -0.964 1.00 87.75 72 HIS A O 1
ATOM 597 N N . GLN A 1 73 ? 4.337 -7.625 -0.327 1.00 90.75 73 GLN A N 1
ATOM 598 C CA . GLN A 1 73 ? 2.912 -7.920 -0.196 1.00 90.75 73 GLN A CA 1
ATOM 599 C C . GLN A 1 73 ? 2.546 -7.967 1.289 1.00 90.75 73 GLN A C 1
ATOM 601 O O . GLN A 1 73 ? 3.183 -8.673 2.071 1.00 90.75 73 GLN A O 1
ATOM 606 N N . LEU A 1 74 ? 1.522 -7.209 1.680 1.00 90.31 74 LEU A N 1
ATOM 607 C CA . LEU A 1 74 ? 1.106 -7.079 3.075 1.00 90.31 74 LEU A CA 1
ATOM 608 C C . LEU A 1 74 ? -0.157 -7.904 3.329 1.00 90.31 74 LEU A C 1
ATOM 610 O O . LEU A 1 74 ? -1.144 -7.716 2.616 1.00 90.31 74 LEU A O 1
ATOM 614 N N . PRO A 1 75 ? -0.171 -8.783 4.348 1.00 93.31 75 PRO A N 1
ATOM 615 C CA . PRO A 1 75 ? -1.414 -9.356 4.839 1.00 93.31 75 PRO A CA 1
ATOM 616 C C . PRO A 1 75 ? -2.336 -8.238 5.332 1.00 93.31 75 PRO A C 1
ATOM 618 O O . PRO A 1 75 ? -1.894 -7.347 6.066 1.00 93.31 75 PRO A O 1
ATOM 621 N N . ALA A 1 76 ? -3.605 -8.301 4.934 1.00 94.38 76 ALA A N 1
ATOM 622 C CA . ALA A 1 76 ? -4.596 -7.289 5.260 1.00 94.38 76 ALA A CA 1
ATOM 623 C C . ALA A 1 76 ? -5.924 -7.920 5.687 1.00 94.38 76 ALA A C 1
ATOM 625 O O . ALA A 1 76 ? -6.352 -8.936 5.136 1.00 94.38 76 ALA A O 1
ATOM 626 N N . PHE A 1 77 ? -6.591 -7.284 6.645 1.00 94.94 77 PHE A N 1
ATOM 627 C CA . PHE A 1 77 ? -7.953 -7.596 7.060 1.00 94.94 77 PHE A CA 1
ATOM 628 C C . PHE A 1 77 ? -8.881 -6.439 6.690 1.00 94.94 77 PHE A C 1
ATOM 630 O O . PHE A 1 77 ? -8.563 -5.280 6.944 1.00 94.94 77 PHE A O 1
ATOM 637 N N . ARG A 1 78 ? -10.042 -6.734 6.098 1.00 95.94 78 ARG A N 1
ATOM 638 C CA . ARG A 1 78 ? -11.029 -5.711 5.731 1.00 95.94 78 ARG A CA 1
ATOM 639 C C . ARG A 1 78 ? -12.152 -5.660 6.759 1.00 95.94 78 ARG A C 1
ATOM 641 O O . ARG A 1 78 ? -12.829 -6.659 6.992 1.00 95.94 78 ARG A O 1
ATOM 648 N N . PHE A 1 79 ? -12.422 -4.477 7.299 1.00 96.19 79 PHE A N 1
ATOM 649 C CA . PHE A 1 79 ? -13.553 -4.263 8.201 1.00 96.19 79 PHE A CA 1
ATOM 650 C C . PHE A 1 79 ? -14.869 -4.245 7.416 1.00 96.19 79 PHE A C 1
ATOM 652 O O . PHE A 1 79 ? -15.235 -3.233 6.823 1.00 96.19 79 PHE A O 1
ATOM 659 N N . THR A 1 80 ? -15.606 -5.350 7.382 1.00 94.88 80 THR A N 1
ATOM 660 C CA . THR A 1 80 ? -16.840 -5.453 6.574 1.00 94.88 80 THR A CA 1
ATOM 661 C C . THR A 1 80 ? -18.119 -5.195 7.373 1.00 94.88 80 THR A C 1
ATOM 663 O O . THR A 1 80 ? -19.120 -4.719 6.822 1.00 94.88 80 THR A O 1
ATOM 666 N N . GLU A 1 81 ? -18.098 -5.464 8.677 1.00 94.88 81 GLU A N 1
ATOM 667 C CA . GLU A 1 81 ? -19.288 -5.439 9.527 1.00 94.88 81 GLU A CA 1
ATOM 668 C C . GLU A 1 81 ? -19.660 -4.035 10.015 1.00 94.88 81 GLU A C 1
ATOM 670 O O . GLU A 1 81 ? -18.818 -3.169 10.246 1.00 94.88 81 GLU A O 1
ATOM 675 N N . VAL A 1 82 ? -20.961 -3.824 10.224 1.00 91.94 82 VAL A N 1
ATOM 676 C CA . VAL A 1 82 ? -21.534 -2.526 10.626 1.00 91.94 82 VAL A CA 1
ATOM 677 C C . VAL A 1 82 ? -21.009 -2.052 11.984 1.00 91.94 82 VAL A C 1
ATOM 679 O O . VAL A 1 82 ? -20.849 -0.851 12.185 1.00 91.94 82 VAL A O 1
ATOM 682 N N . ARG A 1 83 ? -20.666 -2.977 12.893 1.00 94.56 83 ARG A N 1
ATOM 683 C CA . ARG A 1 83 ? -20.137 -2.646 14.228 1.00 94.56 83 ARG A CA 1
ATOM 684 C C . ARG A 1 83 ? -18.841 -1.831 14.199 1.00 94.56 83 ARG A C 1
ATOM 686 O O . ARG A 1 83 ? -18.536 -1.158 15.174 1.00 94.56 83 ARG A O 1
ATOM 693 N N . TYR A 1 84 ? -18.098 -1.876 13.092 1.00 92.62 84 TYR A N 1
ATOM 694 C CA . TYR A 1 84 ? -16.865 -1.107 12.920 1.00 92.62 84 TYR A CA 1
ATOM 695 C C . TYR A 1 84 ? -17.113 0.376 12.600 1.00 92.62 84 TYR A C 1
ATOM 697 O O . TYR A 1 84 ? -16.163 1.155 12.551 1.00 92.62 84 TYR A O 1
ATOM 705 N N . GLY A 1 85 ? -18.371 0.789 12.405 1.00 94.31 85 GLY A N 1
ATOM 706 C CA . GLY A 1 85 ? -18.747 2.193 12.259 1.00 94.31 85 GLY A CA 1
ATOM 707 C C . GLY A 1 85 ? -17.978 2.887 11.134 1.00 94.31 85 GLY A C 1
ATOM 708 O O . GLY A 1 85 ? -18.017 2.449 9.985 1.00 94.31 85 GLY A O 1
ATOM 709 N N . SER A 1 86 ? -17.255 3.957 11.474 1.00 92.88 86 SER A N 1
ATOM 710 C CA . SER A 1 86 ? -16.457 4.748 10.525 1.00 92.88 86 SER A CA 1
ATOM 711 C C . SER A 1 86 ? -15.277 3.993 9.906 1.00 92.88 86 SER A C 1
ATOM 713 O O . SER A 1 86 ? -14.776 4.418 8.867 1.00 92.88 86 SER A O 1
ATOM 715 N N . LEU A 1 87 ? -14.839 2.884 10.510 1.00 95.00 87 LEU A N 1
ATOM 716 C CA . LEU A 1 87 ? -13.761 2.046 9.983 1.00 95.00 87 LEU A CA 1
ATOM 717 C C . LEU A 1 87 ? -14.255 1.019 8.966 1.00 95.00 87 LEU A C 1
ATOM 719 O O . LEU A 1 87 ? -13.442 0.388 8.292 1.00 95.00 87 LEU A O 1
ATOM 723 N N . ARG A 1 88 ? -15.571 0.842 8.819 1.00 95.50 88 ARG A N 1
ATOM 724 C CA . ARG A 1 88 ? -16.127 -0.082 7.833 1.00 95.50 88 ARG A CA 1
ATOM 725 C C . ARG A 1 88 ? -15.632 0.278 6.426 1.00 95.50 88 ARG A C 1
ATOM 727 O O . ARG A 1 88 ? -15.707 1.425 5.999 1.00 95.50 88 ARG A O 1
ATOM 734 N N . GLY A 1 89 ? -15.131 -0.719 5.707 1.00 93.25 89 GLY A N 1
ATOM 735 C CA . GLY A 1 89 ? -14.509 -0.595 4.391 1.00 93.25 89 GLY A CA 1
ATOM 736 C C . GLY A 1 89 ? -12.994 -0.374 4.426 1.00 93.25 89 GLY A C 1
ATOM 737 O O . GLY A 1 89 ? -12.351 -0.608 3.403 1.00 93.25 89 GLY A O 1
ATOM 738 N N . CYS A 1 90 ? -12.420 0.011 5.572 1.00 96.94 90 CYS A N 1
ATOM 739 C CA . CYS A 1 90 ? -10.975 0.173 5.732 1.00 96.94 90 CYS A CA 1
ATOM 740 C C . CYS A 1 90 ? -10.254 -1.185 5.790 1.00 96.94 90 CYS A C 1
ATOM 742 O O . CYS A 1 90 ? -10.857 -2.226 6.073 1.00 96.94 90 CYS A O 1
ATOM 744 N N . LEU A 1 91 ? -8.951 -1.141 5.529 1.00 96.81 91 LEU A N 1
ATOM 745 C CA . LEU A 1 91 ? -8.019 -2.259 5.587 1.00 96.81 91 LEU A CA 1
ATOM 746 C C . LEU A 1 91 ? -7.077 -2.073 6.773 1.00 96.81 91 LEU A C 1
ATOM 748 O O . LEU A 1 91 ? -6.419 -1.043 6.879 1.00 96.81 91 LEU A O 1
ATOM 752 N N . GLU A 1 92 ? -6.984 -3.069 7.639 1.00 95.88 92 GLU A N 1
ATOM 753 C CA . GLU A 1 92 ? -5.941 -3.167 8.653 1.00 95.88 92 GLU A CA 1
ATOM 754 C C . GLU A 1 92 ? -4.798 -4.032 8.124 1.00 95.88 92 GLU A C 1
ATOM 756 O O . GLU A 1 92 ? -5.009 -5.177 7.724 1.00 95.88 92 GLU A O 1
ATOM 761 N N . LEU A 1 93 ? -3.589 -3.478 8.110 1.00 94.06 93 LEU A N 1
ATOM 762 C CA . LEU A 1 93 ? -2.379 -4.167 7.680 1.00 94.06 93 LEU A CA 1
ATOM 763 C C . LEU A 1 93 ? -1.673 -4.806 8.870 1.00 94.06 93 LEU A C 1
ATOM 765 O O . LEU A 1 93 ? -1.634 -4.257 9.972 1.00 94.06 93 LEU A O 1
ATOM 769 N N . HIS A 1 94 ? -1.040 -5.951 8.638 1.00 90.00 94 HIS A N 1
ATOM 770 C CA . HIS A 1 94 ? -0.260 -6.598 9.681 1.00 90.00 94 HIS A CA 1
ATOM 771 C C . HIS A 1 94 ? 0.992 -5.772 10.031 1.00 90.00 94 HIS A C 1
ATOM 773 O O . HIS A 1 94 ? 1.917 -5.657 9.226 1.00 90.00 94 HIS A O 1
ATOM 779 N N . HIS A 1 95 ? 1.045 -5.239 11.257 1.00 85.50 95 HIS A N 1
ATOM 780 C CA . HIS A 1 95 ? 2.092 -4.312 11.710 1.00 85.50 95 HIS A CA 1
ATOM 781 C C . HIS A 1 95 ? 3.518 -4.830 11.462 1.00 85.50 95 HIS A C 1
ATOM 783 O O . HIS A 1 95 ? 4.350 -4.125 10.903 1.00 85.50 95 HIS A O 1
ATOM 789 N N . LYS A 1 96 ? 3.798 -6.100 11.798 1.00 85.19 96 LYS A N 1
ATOM 790 C CA . LYS A 1 96 ? 5.148 -6.688 11.645 1.00 85.19 96 LYS A CA 1
ATOM 791 C C . LYS A 1 96 ? 5.566 -6.917 10.191 1.00 85.19 96 LYS A C 1
ATO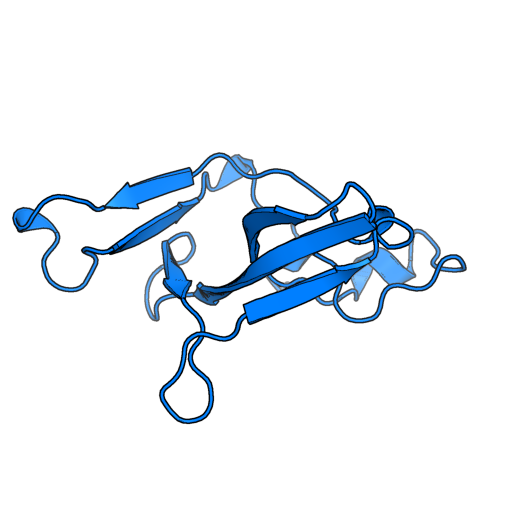M 793 O O . LYS A 1 96 ? 6.703 -7.297 9.942 1.00 85.19 96 LYS A O 1
ATOM 798 N N . SER A 1 97 ? 4.642 -6.751 9.250 1.00 84.44 97 SER A N 1
ATOM 799 C CA . SER A 1 97 ? 4.899 -6.897 7.820 1.00 84.44 97 SER A CA 1
ATOM 800 C C . SER A 1 97 ? 5.108 -5.544 7.138 1.00 84.44 9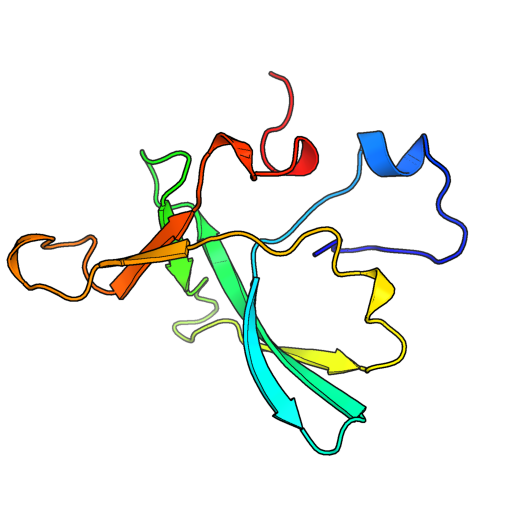7 SER A C 1
ATOM 802 O O . SER A 1 97 ? 5.510 -5.518 5.979 1.00 84.44 97 SER A O 1
ATOM 804 N N . MET A 1 98 ? 4.838 -4.425 7.822 1.00 83.44 98 MET A N 1
ATOM 805 C CA . MET A 1 98 ? 4.926 -3.095 7.227 1.00 83.44 98 MET A CA 1
ATOM 806 C C . MET A 1 98 ? 6.391 -2.671 7.004 1.00 83.44 98 MET A C 1
ATOM 808 O O . MET A 1 98 ? 7.202 -2.769 7.927 1.00 83.44 98 MET A O 1
ATOM 812 N N . PRO A 1 99 ? 6.748 -2.172 5.805 1.00 79.50 99 PRO A N 1
ATOM 813 C CA . PRO A 1 99 ? 8.100 -1.713 5.516 1.00 79.50 99 PRO A CA 1
ATOM 814 C C . PRO A 1 99 ? 8.479 -0.492 6.353 1.00 79.50 99 PRO A C 1
ATOM 816 O O . PRO A 1 99 ? 7.665 0.412 6.542 1.00 79.50 99 PRO A O 1
ATOM 819 N N . ALA A 1 100 ? 9.752 -0.403 6.743 1.00 76.62 100 ALA A N 1
ATOM 820 C CA . ALA A 1 100 ? 10.282 0.760 7.456 1.00 76.62 100 ALA A CA 1
ATOM 821 C C . ALA A 1 100 ? 10.091 2.081 6.680 1.00 76.62 100 ALA A C 1
ATOM 823 O O . ALA A 1 100 ? 9.893 3.117 7.301 1.00 76.62 100 ALA A O 1
ATOM 824 N N . CYS A 1 101 ? 10.050 2.053 5.337 1.00 74.56 101 CYS A N 1
ATOM 825 C CA . CYS A 1 101 ? 9.786 3.250 4.520 1.00 74.56 101 CYS A CA 1
ATOM 826 C C . CYS A 1 101 ? 8.391 3.872 4.736 1.00 74.56 101 CYS A C 1
ATOM 828 O O . CYS A 1 101 ? 8.171 5.006 4.323 1.00 74.56 101 CYS A O 1
ATOM 830 N N . LEU A 1 102 ? 7.440 3.159 5.357 1.00 75.50 102 LEU A N 1
ATOM 831 C CA . LEU A 1 102 ? 6.117 3.705 5.695 1.00 75.50 102 LEU A CA 1
ATOM 832 C C . LEU A 1 102 ? 6.104 4.481 7.018 1.00 75.50 102 LEU A C 1
ATOM 834 O O . LEU A 1 102 ? 5.143 5.198 7.290 1.00 75.50 102 LEU A O 1
ATOM 838 N N . PHE A 1 103 ? 7.156 4.353 7.826 1.00 69.12 103 PHE A N 1
ATOM 839 C CA . PHE A 1 103 ? 7.296 5.034 9.106 1.00 69.12 103 PHE A CA 1
ATOM 840 C C . PHE A 1 103 ? 8.579 5.865 9.068 1.00 69.12 103 PHE A C 1
ATOM 842 O O . PHE A 1 103 ? 9.644 5.353 9.420 1.00 69.12 103 PHE A O 1
ATOM 849 N N . PRO A 1 104 ? 8.517 7.134 8.622 1.00 53.38 104 PRO A N 1
ATOM 850 C CA . PRO A 1 104 ? 9.664 8.024 8.718 1.00 53.38 104 PRO A CA 1
ATOM 851 C C . PRO A 1 104 ? 10.171 8.014 10.163 1.00 53.38 104 PRO A C 1
ATOM 853 O O . PRO A 1 104 ? 9.392 8.247 11.093 1.00 53.38 104 PRO A O 1
ATOM 856 N N . LEU A 1 105 ? 11.454 7.694 10.351 1.00 44.72 105 LEU A N 1
ATOM 857 C CA . LEU A 1 105 ? 12.108 7.816 11.651 1.00 44.72 105 LEU A CA 1
ATOM 858 C C . LEU A 1 105 ? 11.942 9.274 12.105 1.00 44.72 105 LEU A C 1
ATOM 860 O O . LEU A 1 105 ? 12.315 10.187 11.369 1.00 44.72 105 LEU A O 1
ATOM 864 N N . LYS A 1 106 ? 11.300 9.473 13.260 1.00 42.91 106 LYS A N 1
ATOM 865 C CA . LYS A 1 106 ? 11.182 10.787 13.904 1.00 42.91 106 LYS A CA 1
ATOM 866 C C . LYS A 1 106 ? 12.535 11.273 14.403 1.00 42.91 106 LYS A C 1
ATOM 868 O O . LYS A 1 106 ? 13.318 10.416 14.871 1.00 42.91 106 LYS A O 1
#

Sequence (106 aa):
MYRNFNSDWTCNDLKNCECDVVEVLEVYDVCWLIVLVLAQVAGFETVFKAKREAGHDYIMGIPWIELFRFSHQLPAFRFTEVRYGSLRGCLELHHKSMPACLFPLK

Foldseek 3Di:
DFDDDDPPDDPVCVLQTADWDWDFDDCPPVFKTKIFTWDDDPPDLFKIAFDDDPRDGDIDIDTNVRPVSDDFDWDWDAQCDCVVPPSHRIIGTDPVRDDCSSPPDD

Secondary structure (DSSP, 8-state):
-BSS--TT--TTGGGS--B-EEEEEEEETTTEEEEEEEEEPTT-SSEEEE-EETTEE-EEEEEGGGGGG---PPPEEE--SGGGGGGTT-EEE-GGGS-GGGS---